Protein AF-A0AAV5HNP2-F1 (afdb_monomer)

Nearest PDB structures (foldseek):
  2xul-assembly2_D  TM=8.691E-01  e=2.804E-03  Synechococcus elongatus PCC 7942 = FACHB-805
  3bzq-assembly1_A  TM=8.783E-01  e=5.317E-03  Mycobacterium tuberculosis H37Rv
  2xzw-assembly2_F  TM=7.847E-01  e=2.110E-03  Synechococcus elongatus PCC 7942 = FACHB-805
  2xzw-assembly3_G  TM=8.004E-01  e=2.804E-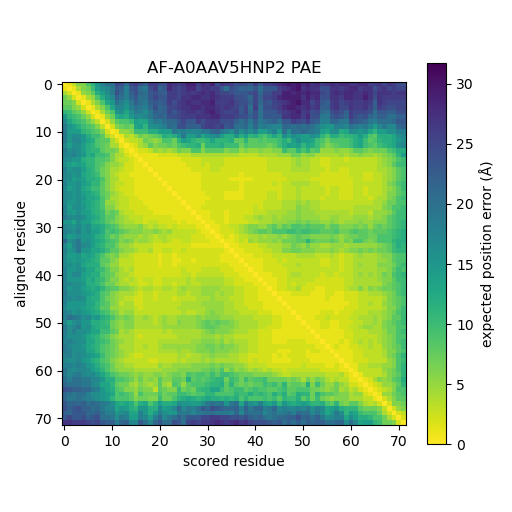03  Synechococcus elongatus PCC 7942 = FACHB-805
  2xzw-assembly1_B  TM=7.859E-01  e=3.727E-03  Synechococcus elongatus PCC 7942 = FACHB-805

Sequence (72 aa):
MYEGLGLKGAQQRDMVVEAVIDQIIEEARTGEIGDGKIFLVPVSDVIRVCTGEHGGKAERMVGGQSDVSTAA

Radius of gyration: 15.87 Å; Cα contacts (8 Å, |Δi|>4): 30; chains: 1; bounding box: 37×37×39 Å

Solvent-accessible surface area (backbone atoms only — not comparable to full-atom values): 4992 Å² total; per-residue (Å²): 141,86,78,85,80,80,81,78,66,89,49,78,66,58,58,52,52,53,55,52,52,52,53,51,48,68,75,55,58,80,87,55,96,75,67,75,85,88,82,90,74,93,78,92,74,36,74,29,83,93,77,69,36,52,41,70,68,31,63,58,56,89,89,30,74,85,52,60,70,73,75,116

InterPro domains:
  IPR002187 Nitrogen regulatory protein PII [PF00543] (14-53)
  IPR002187 Nitrogen regulatory protein PII [PS51343] (1-59)
  IPR002187 Nitrogen regulatory protein PII [PTHR30115] (14-69)
  IPR002187 Nitrogen regulatory protein PII [SM00938] (1-52)
  IPR011322 Nitrogen regulatory PII-like, alpha/beta [SSF54913] (14-58)
  IPR015867 Nitrogen regulatory protein PII/ATP phosphoribosyltransferase, C-terminal [G3DSA:3.30.70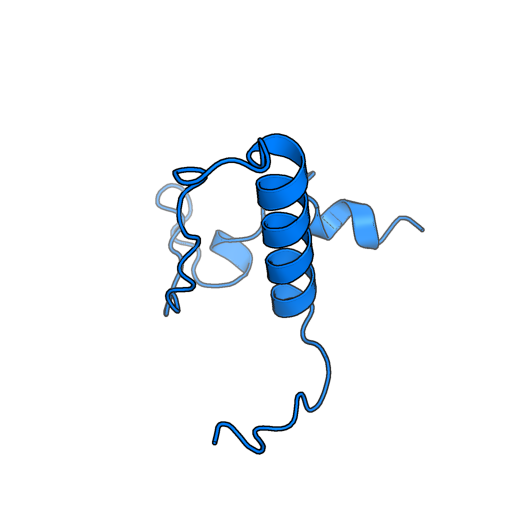.120] (11-69)
  IPR017918 Nitrogen regulatory protein PII, conserved site [PS00638] (30-43)

Structure (mmCIF, N/CA/C/O backbone):
data_AF-A0AAV5HNP2-F1
#
_entry.id   AF-A0AAV5HNP2-F1
#
loop_
_atom_site.gro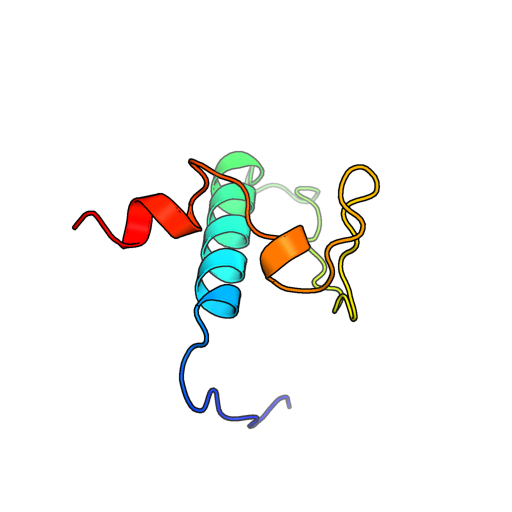up_PDB
_atom_site.id
_atom_site.type_symbol
_atom_site.label_atom_id
_atom_site.label_alt_id
_atom_site.label_comp_id
_atom_site.label_asym_id
_atom_site.label_entity_id
_atom_site.label_seq_id
_atom_site.pdbx_PDB_ins_code
_atom_site.Cartn_x
_atom_site.Cartn_y
_atom_site.Cartn_z
_atom_site.occupancy
_atom_site.B_iso_or_equiv
_atom_site.auth_seq_id
_atom_site.auth_comp_id
_atom_site.auth_asym_id
_atom_site.auth_atom_id
_atom_site.pdbx_PDB_model_num
ATOM 1 N N . MET A 1 1 ? -0.448 -24.066 12.764 1.00 33.50 1 MET A N 1
ATOM 2 C CA . MET A 1 1 ? 0.518 -24.719 11.857 1.00 33.50 1 MET A CA 1
ATOM 3 C C . MET A 1 1 ? 0.835 -23.765 10.710 1.00 33.50 1 MET A C 1
ATOM 5 O O . MET A 1 1 ? 0.298 -23.909 9.624 1.00 33.50 1 MET A O 1
ATOM 9 N N . TYR A 1 2 ? 1.668 -22.766 10.989 1.00 39.00 2 TYR A N 1
ATOM 10 C CA . TYR A 1 2 ? 2.511 -22.101 9.996 1.00 39.00 2 TYR A CA 1
ATOM 11 C C . TYR A 1 2 ? 3.906 -22.148 10.609 1.00 39.00 2 TYR A C 1
ATOM 13 O O . TYR A 1 2 ? 4.344 -21.212 11.267 1.00 39.00 2 TYR A O 1
ATOM 21 N N . GLU A 1 3 ? 4.527 -23.321 10.532 1.00 40.50 3 GLU A N 1
ATOM 22 C CA . GLU A 1 3 ? 5.939 -23.455 10.860 1.00 40.50 3 GLU A CA 1
ATOM 23 C C . GLU A 1 3 ? 6.751 -23.182 9.599 1.00 40.50 3 GLU A C 1
ATOM 25 O O . GLU A 1 3 ? 6.509 -23.786 8.557 1.00 40.50 3 GLU A O 1
ATOM 30 N N . GLY A 1 4 ? 7.724 -22.283 9.723 1.00 51.06 4 GLY A N 1
ATOM 31 C CA . GLY A 1 4 ? 8.937 -22.308 8.916 1.00 51.06 4 GLY A CA 1
ATOM 32 C C . GLY A 1 4 ? 8.796 -21.936 7.440 1.00 51.06 4 GLY A C 1
ATOM 33 O O . GLY A 1 4 ? 8.830 -22.797 6.568 1.00 51.06 4 GLY A O 1
ATOM 34 N N . LEU A 1 5 ? 8.884 -20.640 7.146 1.00 42.09 5 LEU A N 1
ATOM 35 C CA . LEU A 1 5 ? 9.769 -20.192 6.072 1.00 42.09 5 LEU A CA 1
ATOM 36 C C . LEU A 1 5 ? 10.699 -19.129 6.646 1.00 42.09 5 LEU A C 1
ATOM 38 O O . LEU A 1 5 ? 10.273 -18.064 7.080 1.00 42.09 5 LEU A O 1
ATOM 42 N N . GLY A 1 6 ? 11.977 -19.491 6.729 1.00 39.34 6 GLY A N 1
ATOM 43 C CA . GLY A 1 6 ? 13.012 -18.654 7.305 1.00 39.34 6 GLY A CA 1
ATOM 44 C C . GLY A 1 6 ? 13.138 -17.326 6.571 1.00 39.34 6 GLY A C 1
ATOM 45 O O . GLY A 1 6 ? 13.354 -17.297 5.360 1.00 39.34 6 GLY A O 1
ATOM 46 N N . LEU A 1 7 ? 13.103 -16.242 7.340 1.00 47.91 7 LEU A N 1
ATOM 47 C CA . LEU A 1 7 ? 13.594 -14.936 6.922 1.00 47.91 7 LEU A CA 1
ATOM 48 C C . LEU A 1 7 ? 15.127 -15.009 6.858 1.00 47.91 7 LEU A C 1
ATOM 50 O O . LEU A 1 7 ? 15.849 -14.611 7.771 1.00 47.91 7 LEU A O 1
ATOM 54 N N . LYS A 1 8 ? 15.637 -15.610 5.778 1.00 43.31 8 LYS A N 1
ATOM 55 C CA . LYS A 1 8 ? 17.041 -15.492 5.385 1.00 43.31 8 LYS A CA 1
ATOM 56 C C . LYS A 1 8 ? 17.264 -14.064 4.890 1.00 43.31 8 LYS A C 1
ATOM 58 O O . LYS A 1 8 ? 17.048 -13.789 3.719 1.00 43.31 8 LYS A O 1
ATOM 63 N N . GLY A 1 9 ? 17.728 -13.206 5.797 1.00 43.34 9 GLY A N 1
ATOM 64 C CA . GLY A 1 9 ? 18.155 -11.836 5.517 1.00 43.34 9 GLY A CA 1
ATOM 65 C C . GLY A 1 9 ? 16.974 -10.900 5.296 1.00 43.34 9 GLY A C 1
ATOM 66 O O . GLY A 1 9 ? 16.371 -10.922 4.232 1.00 43.34 9 GLY A O 1
ATOM 67 N N . ALA A 1 10 ? 16.657 -10.074 6.294 1.00 44.38 10 ALA A N 1
ATOM 68 C CA . ALA A 1 10 ? 15.671 -9.008 6.151 1.00 44.38 10 ALA A CA 1
ATOM 69 C C . ALA A 1 10 ? 16.048 -8.133 4.946 1.00 44.38 10 ALA A C 1
ATOM 71 O O . ALA A 1 10 ? 17.070 -7.443 4.952 1.00 44.38 10 ALA A O 1
ATOM 72 N N . GLN A 1 11 ? 15.259 -8.217 3.878 1.00 58.44 11 GLN A N 1
ATOM 73 C CA . GLN A 1 11 ? 15.434 -7.373 2.710 1.00 58.44 11 GLN A CA 1
ATOM 74 C C . GLN A 1 11 ? 14.843 -5.999 3.061 1.00 58.44 11 GLN A C 1
ATOM 76 O O . GLN A 1 11 ? 13.811 -5.927 3.718 1.00 58.44 11 GLN A O 1
ATOM 81 N N . GLN A 1 12 ? 15.467 -4.893 2.641 1.00 59.72 12 GLN A N 1
ATOM 82 C CA . GLN A 1 12 ? 15.047 -3.518 2.993 1.00 59.72 12 GLN A CA 1
ATOM 83 C C . GLN A 1 12 ? 13.537 -3.252 2.812 1.00 59.72 12 GLN A C 1
ATOM 85 O O . GLN A 1 12 ? 12.960 -2.439 3.528 1.00 59.72 12 GLN A O 1
ATOM 90 N N . ARG A 1 13 ? 12.896 -3.930 1.852 1.00 63.59 13 ARG A N 1
ATOM 91 C CA . ARG A 1 13 ? 11.453 -3.838 1.596 1.00 63.59 13 ARG A CA 1
ATOM 92 C C . ARG A 1 13 ? 10.608 -4.419 2.726 1.00 63.59 13 ARG A C 1
ATOM 94 O O . ARG A 1 13 ? 9.613 -3.804 3.087 1.00 63.59 13 ARG A O 1
ATOM 101 N N . ASP A 1 14 ? 11.031 -5.530 3.316 1.00 71.19 14 ASP A N 1
ATOM 102 C CA . ASP A 1 14 ? 10.312 -6.183 4.413 1.00 71.19 14 ASP A CA 1
ATOM 103 C C . ASP A 1 14 ? 10.287 -5.271 5.647 1.00 71.19 14 ASP A C 1
ATOM 105 O O . ASP A 1 14 ? 9.265 -5.140 6.310 1.00 71.19 14 ASP A O 1
ATOM 109 N N . MET A 1 15 ? 11.381 -4.541 5.895 1.00 74.00 15 MET A N 1
ATOM 110 C CA . MET A 1 15 ? 11.463 -3.581 7.003 1.00 74.00 15 MET A CA 1
ATOM 111 C C . MET A 1 15 ? 10.503 -2.395 6.833 1.00 74.00 15 MET A C 1
ATOM 113 O O . MET A 1 15 ? 9.951 -1.905 7.814 1.00 74.00 15 MET A O 1
ATOM 117 N N . VAL A 1 16 ? 10.291 -1.928 5.597 1.00 84.56 16 VAL A N 1
ATOM 118 C CA . VAL A 1 16 ? 9.337 -0.841 5.315 1.00 84.56 16 VAL A CA 1
ATOM 119 C C . VAL A 1 16 ? 7.897 -1.328 5.479 1.00 84.56 16 VAL A C 1
ATOM 121 O O . VAL A 1 16 ? 7.063 -0.574 5.971 1.00 84.56 16 VAL A O 1
ATOM 124 N N . VAL A 1 17 ? 7.605 -2.577 5.100 1.00 89.62 17 VAL A N 1
ATOM 125 C CA . VAL A 1 17 ? 6.269 -3.168 5.263 1.00 89.62 17 VAL A CA 1
ATOM 126 C C . VAL A 1 17 ? 5.871 -3.217 6.737 1.00 89.62 17 VAL A C 1
ATOM 128 O O . VAL A 1 17 ? 4.800 -2.718 7.075 1.00 89.62 17 VAL A O 1
ATOM 131 N N . GLU A 1 18 ? 6.737 -3.738 7.608 1.00 90.12 18 GLU A N 1
ATOM 132 C CA . GLU A 1 18 ? 6.456 -3.807 9.051 1.00 90.12 18 GLU A CA 1
ATOM 133 C C . GLU A 1 18 ? 6.261 -2.410 9.659 1.00 90.12 18 GLU A C 1
ATOM 135 O O . GLU A 1 18 ? 5.263 -2.165 10.330 1.00 90.12 18 GLU A O 1
ATOM 140 N N . ALA A 1 19 ? 7.129 -1.446 9.327 1.00 90.19 19 ALA A N 1
ATOM 141 C CA . ALA A 1 19 ? 7.004 -0.077 9.834 1.00 90.19 19 ALA A CA 1
ATOM 142 C C . ALA A 1 19 ? 5.679 0.601 9.430 1.00 90.19 19 ALA A C 1
ATOM 144 O O . ALA A 1 19 ? 5.095 1.353 10.208 1.00 90.19 19 ALA A O 1
ATOM 145 N N . VAL A 1 20 ? 5.187 0.339 8.214 1.00 93.00 20 VAL A N 1
ATOM 146 C CA . VAL A 1 20 ? 3.888 0.858 7.756 1.00 93.00 20 VAL A CA 1
ATOM 147 C C . VAL A 1 20 ? 2.734 0.181 8.494 1.00 93.00 20 VAL A C 1
ATOM 149 O O . VAL A 1 20 ? 1.772 0.858 8.854 1.00 93.00 20 VAL A O 1
ATOM 152 N N . ILE A 1 21 ? 2.814 -1.132 8.726 1.00 95.12 21 ILE A N 1
ATOM 153 C CA . ILE A 1 21 ? 1.794 -1.875 9.477 1.00 95.12 21 ILE A CA 1
ATOM 154 C C . ILE A 1 21 ? 1.689 -1.327 10.900 1.00 95.12 21 ILE A C 1
ATOM 156 O O . ILE A 1 21 ? 0.584 -1.002 11.335 1.00 95.12 21 ILE A O 1
ATOM 160 N N . ASP A 1 22 ? 2.823 -1.171 11.581 1.00 94.88 22 ASP A N 1
ATOM 161 C CA . ASP A 1 22 ? 2.876 -0.659 12.950 1.00 94.88 22 ASP A CA 1
ATOM 162 C C . ASP A 1 22 ? 2.262 0.742 13.046 1.00 94.88 22 ASP A C 1
ATOM 164 O O . ASP A 1 22 ? 1.391 0.969 13.887 1.00 94.88 22 ASP A O 1
ATOM 168 N N . GLN A 1 23 ? 2.619 1.645 12.124 1.00 96.31 23 GLN A N 1
ATOM 169 C CA . GLN A 1 23 ? 2.058 2.999 12.096 1.00 96.31 23 GLN A CA 1
ATOM 170 C C . GLN A 1 23 ? 0.539 2.995 11.867 1.00 96.31 23 GLN A C 1
ATOM 172 O O . GLN A 1 23 ? -0.187 3.750 12.509 1.00 96.31 23 GLN A O 1
ATOM 177 N N . ILE A 1 24 ? 0.033 2.155 10.955 1.00 96.44 24 ILE A N 1
ATOM 178 C CA . ILE A 1 24 ? -1.415 2.056 10.713 1.00 96.44 24 ILE A CA 1
ATOM 179 C C . ILE A 1 24 ? -2.128 1.542 11.967 1.00 96.44 24 ILE A C 1
ATOM 181 O O . ILE A 1 24 ? -3.191 2.055 12.308 1.00 96.44 24 ILE A O 1
ATOM 185 N N . ILE A 1 25 ? -1.567 0.538 12.647 1.00 96.69 25 ILE A N 1
ATOM 186 C CA . ILE A 1 25 ? -2.153 -0.014 13.874 1.00 96.69 25 ILE A CA 1
ATOM 187 C C . ILE A 1 25 ? -2.180 1.042 14.978 1.00 96.69 25 ILE A C 1
ATOM 189 O O . ILE A 1 25 ? -3.203 1.172 15.646 1.00 96.69 25 ILE A O 1
ATOM 193 N N . GLU A 1 26 ? -1.087 1.780 15.171 1.00 96.94 26 GLU A N 1
ATOM 194 C CA . GLU A 1 26 ? -0.996 2.830 16.189 1.00 96.94 26 GLU A CA 1
ATOM 195 C C . GLU A 1 26 ? -2.085 3.895 16.008 1.00 96.94 26 GLU A C 1
ATOM 197 O O . GLU A 1 26 ? -2.766 4.245 16.969 1.00 96.94 26 GLU A O 1
ATOM 202 N N . GLU A 1 27 ? -2.301 4.350 14.773 1.00 96.94 27 GLU A N 1
ATOM 203 C CA . GLU A 1 27 ? -3.259 5.419 14.472 1.00 96.94 27 GLU A CA 1
ATOM 204 C C . GLU A 1 27 ? -4.717 4.937 14.416 1.00 96.94 27 GLU A C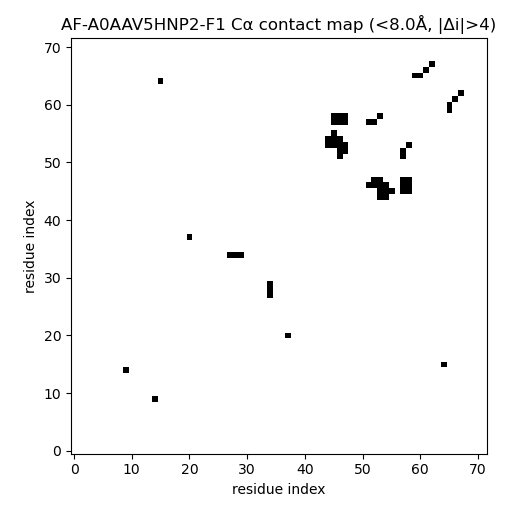 1
ATOM 206 O O . GLU A 1 27 ? -5.636 5.664 14.796 1.00 96.94 27 GLU A O 1
ATOM 211 N N . ALA A 1 28 ? -4.963 3.726 13.905 1.00 96.06 28 ALA A N 1
ATOM 212 C CA . ALA A 1 28 ? -6.320 3.249 13.633 1.00 96.06 28 ALA A CA 1
ATOM 213 C C . ALA A 1 28 ? -6.956 2.469 14.794 1.00 96.06 28 ALA A C 1
ATOM 215 O O . ALA A 1 28 ? -8.177 2.304 14.816 1.00 96.06 28 ALA A O 1
ATOM 216 N N . ARG A 1 29 ? -6.163 1.952 15.742 1.00 96.75 29 ARG A N 1
ATOM 217 C CA . ARG A 1 29 ? -6.665 1.094 16.822 1.00 96.75 29 ARG A CA 1
ATOM 218 C C . ARG A 1 29 ? -7.388 1.910 17.892 1.00 96.75 29 ARG A C 1
ATOM 220 O O . ARG A 1 29 ? -6.766 2.648 18.651 1.00 96.75 29 ARG A O 1
ATOM 227 N N . THR A 1 30 ? -8.689 1.677 18.041 1.00 96.44 30 THR A N 1
ATOM 228 C CA . THR A 1 30 ? -9.486 2.216 19.155 1.00 96.44 30 THR A CA 1
ATOM 229 C C . THR A 1 30 ? -9.569 1.245 20.334 1.00 96.44 30 THR A C 1
ATOM 231 O O . THR A 1 30 ? -9.829 1.660 21.461 1.00 96.44 30 THR A O 1
ATOM 234 N N . GLY A 1 31 ? -9.302 -0.044 20.091 1.00 94.56 31 GLY A N 1
ATOM 235 C CA . GLY A 1 31 ? -9.439 -1.113 21.081 1.00 94.56 31 GLY A CA 1
ATOM 236 C C . GLY A 1 31 ? -10.812 -1.788 21.072 1.00 94.56 31 GLY A C 1
ATOM 237 O O . GLY A 1 31 ? -10.997 -2.777 21.782 1.00 94.56 31 GLY A O 1
ATOM 238 N N . GLU A 1 32 ? -11.739 -1.307 20.243 1.00 96.69 32 GLU A N 1
ATOM 239 C CA . GLU A 1 32 ? -13.097 -1.830 20.127 1.00 96.69 32 GLU A CA 1
ATOM 240 C C . GLU A 1 32 ? -13.250 -2.816 18.957 1.00 96.69 32 GLU A C 1
ATOM 242 O O . GLU A 1 32 ? -12.477 -2.849 17.993 1.00 96.69 32 GLU A O 1
ATOM 247 N N . ILE A 1 33 ? -14.295 -3.648 19.022 1.00 93.81 33 ILE A N 1
ATOM 248 C CA . ILE A 1 33 ? -14.643 -4.534 17.906 1.00 93.81 33 ILE A CA 1
ATOM 249 C C . ILE A 1 33 ? -15.056 -3.666 16.717 1.00 93.81 33 ILE A C 1
ATOM 251 O O . ILE A 1 33 ? -16.088 -3.002 16.751 1.00 93.81 33 ILE A O 1
ATOM 255 N N . GLY A 1 34 ? -14.281 -3.739 15.639 1.00 95.56 34 GLY A N 1
ATOM 256 C CA . GLY A 1 34 ? -14.560 -2.984 14.419 1.00 95.56 34 GLY A CA 1
ATOM 257 C C . GLY A 1 34 ? -13.371 -2.213 13.857 1.00 95.56 34 GLY A C 1
ATOM 258 O O . GLY A 1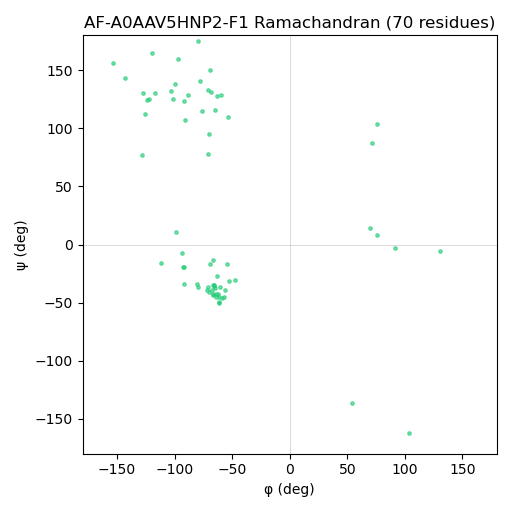 34 ? -13.492 -1.738 12.734 1.00 95.56 34 GLY A O 1
ATOM 259 N N . ASP A 1 35 ? -12.226 -2.174 14.553 1.00 96.38 35 ASP A N 1
ATOM 260 C CA . ASP A 1 35 ? -10.990 -1.485 14.113 1.00 96.38 35 ASP A CA 1
ATOM 261 C C . ASP A 1 35 ? -10.482 -1.911 12.716 1.00 96.38 35 ASP A C 1
ATOM 263 O O . ASP A 1 35 ? -9.709 -1.205 12.073 1.00 96.38 35 ASP A O 1
ATOM 267 N N . GLY A 1 36 ? -10.951 -3.050 12.200 1.00 95.44 36 GLY A N 1
ATOM 268 C CA . GLY A 1 36 ? -10.721 -3.481 10.823 1.00 95.44 36 GLY A CA 1
ATOM 269 C C . GLY A 1 36 ? -9.672 -4.583 10.697 1.00 95.44 36 GLY A C 1
ATOM 270 O O . GLY A 1 36 ? -9.405 -5.330 11.637 1.00 95.44 36 GLY A O 1
ATOM 271 N N . LYS A 1 37 ? -9.148 -4.763 9.480 1.00 96.31 37 LYS A N 1
ATOM 272 C CA . LYS A 1 37 ? -8.120 -5.762 9.153 1.00 96.31 37 LYS A CA 1
ATOM 273 C C . LYS A 1 37 ? -7.148 -5.182 8.135 1.00 96.31 37 LYS A C 1
ATOM 275 O O . LYS A 1 37 ? -7.572 -4.501 7.206 1.00 96.31 37 LYS A O 1
ATOM 280 N N . ILE A 1 38 ? -5.875 -5.531 8.273 1.00 94.88 38 ILE A N 1
ATOM 281 C CA . ILE A 1 38 ? -4.832 -5.237 7.291 1.00 94.88 38 ILE A CA 1
ATOM 282 C C . ILE A 1 38 ? -4.554 -6.527 6.517 1.00 94.88 38 ILE A C 1
ATOM 284 O O . ILE A 1 38 ? -4.402 -7.593 7.113 1.00 94.88 38 ILE A O 1
ATOM 288 N N . PHE A 1 39 ? -4.506 -6.438 5.190 1.00 95.06 39 PHE A N 1
ATOM 289 C CA . PHE A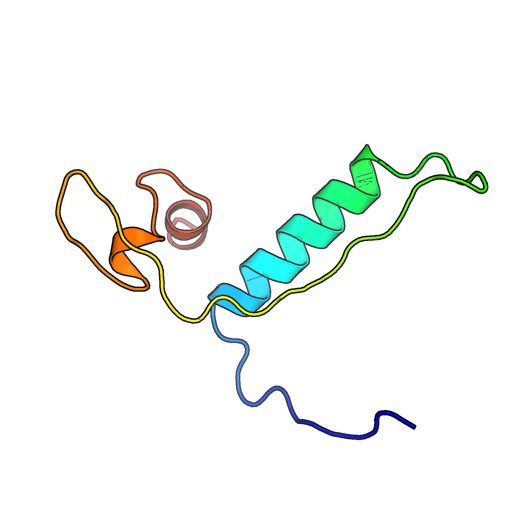 1 39 ? -4.168 -7.560 4.318 1.00 95.06 39 PHE A CA 1
ATOM 290 C C . PHE A 1 39 ? -2.888 -7.241 3.560 1.00 95.06 39 PHE A C 1
ATOM 292 O O . PHE A 1 39 ? -2.785 -6.191 2.928 1.00 95.06 39 PHE A O 1
ATOM 299 N N . LEU A 1 40 ? -1.938 -8.172 3.584 1.00 92.44 40 LEU A N 1
ATOM 300 C CA . LEU A 1 40 ? -0.746 -8.101 2.753 1.00 92.44 40 LEU A CA 1
ATOM 301 C C . LEU A 1 40 ? -1.015 -8.852 1.453 1.00 92.44 40 LEU A C 1
ATOM 303 O O . LEU A 1 40 ? -1.353 -10.036 1.464 1.00 92.44 40 LEU A O 1
ATOM 307 N N . VAL A 1 41 ? -0.856 -8.159 0.330 1.00 92.19 41 VAL A N 1
ATOM 308 C CA . VAL A 1 41 ? -1.003 -8.737 -1.007 1.00 92.19 41 VAL A CA 1
ATOM 309 C C . VAL A 1 41 ? 0.306 -8.519 -1.764 1.00 92.19 41 VAL A C 1
ATOM 311 O O . VAL A 1 41 ? 0.756 -7.376 -1.859 1.00 92.19 41 VAL A O 1
ATOM 314 N N . PRO A 1 42 ? 0.942 -9.577 -2.298 1.00 88.81 42 PRO A N 1
ATOM 315 C CA . PRO A 1 42 ? 2.192 -9.429 -3.028 1.00 88.81 42 PRO A CA 1
ATOM 316 C C . PRO A 1 42 ? 1.961 -8.689 -4.350 1.00 88.81 42 PRO A C 1
ATOM 318 O O . PRO A 1 42 ? 1.086 -9.051 -5.136 1.00 88.81 42 PRO A O 1
ATOM 321 N N . VAL A 1 43 ? 2.786 -7.676 -4.613 1.00 90.81 43 VAL A N 1
ATOM 322 C CA . VAL A 1 43 ? 2.817 -6.946 -5.886 1.00 90.81 43 VAL A CA 1
ATOM 323 C C . VAL A 1 43 ? 3.999 -7.443 -6.709 1.00 90.81 43 VAL A C 1
ATOM 325 O O . VAL A 1 43 ? 5.135 -7.436 -6.237 1.00 90.81 43 VAL A O 1
ATOM 328 N N . SER A 1 44 ? 3.737 -7.887 -7.939 1.00 92.94 44 SER A N 1
ATOM 329 C CA . SER A 1 44 ? 4.771 -8.475 -8.801 1.00 92.94 44 SER A CA 1
ATOM 330 C C . SER A 1 44 ? 5.650 -7.439 -9.508 1.00 92.94 44 SER A C 1
ATOM 332 O O . SER A 1 44 ? 6.833 -7.703 -9.704 1.00 92.94 44 SER A O 1
ATOM 334 N N . ASP A 1 45 ? 5.105 -6.279 -9.888 1.00 94.00 45 ASP A N 1
ATOM 335 C CA . ASP A 1 45 ? 5.862 -5.194 -10.525 1.00 94.00 45 ASP A CA 1
ATOM 336 C C . ASP A 1 45 ? 5.211 -3.825 -10.262 1.00 94.00 45 ASP A C 1
ATOM 338 O O . ASP A 1 45 ? 4.009 -3.732 -10.006 1.00 94.00 45 ASP A O 1
ATOM 342 N N . VAL A 1 46 ? 6.016 -2.766 -10.336 1.00 95.00 46 VAL A N 1
ATOM 343 C CA . VAL A 1 46 ? 5.599 -1.367 -10.182 1.00 95.00 46 VAL A CA 1
ATOM 344 C C . VAL A 1 46 ? 6.101 -0.592 -11.387 1.00 95.00 46 VAL A C 1
ATOM 346 O O . VAL A 1 46 ? 7.275 -0.688 -11.722 1.00 95.00 46 VAL A O 1
ATOM 349 N N . ILE A 1 47 ? 5.227 0.189 -12.025 1.00 96.44 47 ILE A N 1
ATOM 350 C CA . ILE A 1 47 ? 5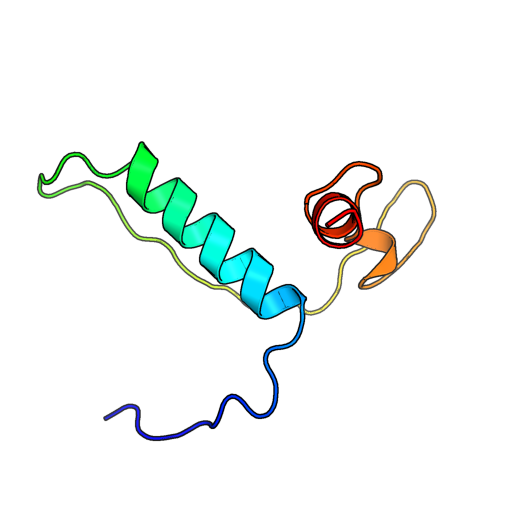.550 0.928 -13.251 1.00 96.44 47 ILE A CA 1
ATOM 351 C C . ILE A 1 47 ? 5.266 2.411 -13.042 1.00 96.44 47 ILE A C 1
ATOM 353 O O . ILE A 1 47 ? 4.140 2.800 -12.721 1.00 96.44 47 ILE A O 1
ATOM 357 N N . ARG A 1 48 ? 6.273 3.260 -13.266 1.00 97.19 48 ARG A N 1
ATOM 358 C CA . ARG A 1 48 ? 6.105 4.717 -13.233 1.00 97.19 48 ARG A CA 1
ATOM 359 C C . ARG A 1 48 ? 5.762 5.223 -14.628 1.00 97.19 48 ARG A C 1
ATOM 361 O O . ARG A 1 48 ? 6.632 5.325 -15.484 1.00 97.19 48 ARG A O 1
ATOM 368 N N . VAL A 1 49 ? 4.507 5.615 -14.836 1.00 97.56 49 VAL A N 1
ATOM 369 C CA . VAL A 1 49 ? 3.980 6.001 -16.162 1.00 97.56 49 VAL A CA 1
ATOM 370 C C . VAL A 1 49 ? 4.780 7.128 -16.829 1.00 97.56 49 VAL A C 1
ATOM 372 O O . VAL A 1 49 ? 5.014 7.077 -18.029 1.00 97.56 49 VAL A O 1
ATOM 375 N N . CYS A 1 50 ? 5.228 8.128 -16.064 1.00 96.38 50 CYS A N 1
ATOM 376 C CA . CYS A 1 50 ? 5.943 9.287 -16.612 1.00 96.38 50 CYS A CA 1
ATOM 377 C C . CYS A 1 50 ? 7.314 8.925 -17.217 1.00 96.38 50 CYS A C 1
ATOM 379 O O . CYS A 1 50 ? 7.726 9.520 -18.208 1.00 96.38 50 CYS A O 1
ATOM 381 N N . THR A 1 51 ? 8.020 7.953 -16.631 1.00 96.88 51 THR A N 1
ATOM 382 C CA . THR A 1 51 ? 9.404 7.607 -17.007 1.00 96.88 51 THR A CA 1
ATOM 383 C C . THR A 1 51 ? 9.531 6.238 -17.672 1.00 96.88 51 THR A C 1
ATOM 385 O O . THR A 1 51 ? 10.561 5.952 -18.275 1.00 96.88 51 THR A O 1
ATOM 388 N N . GLY A 1 52 ? 8.510 5.383 -17.562 1.00 96.44 52 GLY A N 1
ATOM 389 C CA . GLY A 1 52 ? 8.571 3.985 -17.987 1.00 96.44 52 GLY A CA 1
ATOM 390 C C . GLY A 1 52 ? 9.472 3.115 -17.106 1.00 96.44 52 GLY A C 1
ATOM 391 O O . GLY A 1 52 ? 9.844 2.021 -17.513 1.00 96.44 52 GLY A O 1
ATOM 392 N N . GLU A 1 53 ? 9.871 3.584 -15.920 1.00 97.31 53 GLU A N 1
ATOM 393 C CA . GLU A 1 53 ? 10.675 2.786 -14.990 1.00 97.31 53 GLU A CA 1
ATOM 394 C C . GLU A 1 53 ? 9.857 1.632 -14.399 1.00 97.31 53 GLU A C 1
ATOM 396 O O . GLU A 1 53 ? 8.649 1.769 -14.195 1.00 97.31 53 GLU A O 1
ATOM 401 N N . HIS A 1 54 ? 10.544 0.532 -14.069 1.00 96.56 54 HIS A N 1
ATOM 402 C CA . HIS A 1 54 ? 9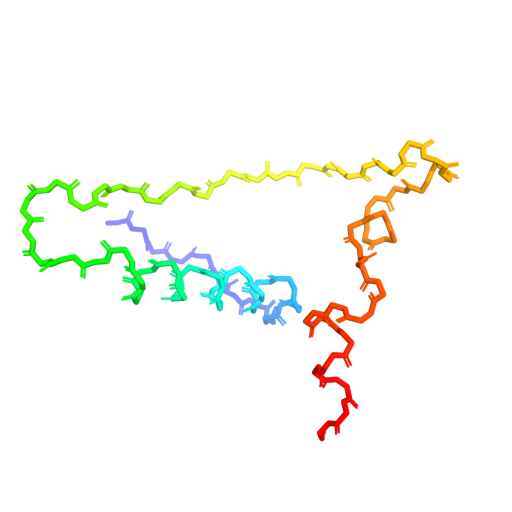.979 -0.689 -13.483 1.00 96.56 54 HIS A CA 1
ATOM 403 C C . HIS A 1 54 ? 10.582 -1.018 -12.106 1.00 96.56 54 HIS A C 1
ATOM 405 O O . HIS A 1 54 ? 11.657 -0.519 -11.735 1.00 96.56 54 HIS A O 1
ATOM 411 N N . GLY A 1 55 ? 9.924 -1.914 -11.368 1.00 93.38 55 GLY A N 1
ATOM 412 C CA . GLY A 1 55 ? 10.415 -2.490 -10.121 1.00 93.38 55 GLY A CA 1
ATOM 413 C C . GLY A 1 55 ? 10.820 -1.445 -9.077 1.00 93.38 55 GLY A C 1
ATOM 414 O O . GLY A 1 55 ? 10.130 -0.456 -8.845 1.00 93.38 55 GLY A O 1
ATOM 415 N N . GLY A 1 56 ? 11.966 -1.655 -8.422 1.00 89.25 56 GLY A N 1
ATOM 416 C CA . GLY A 1 56 ? 12.419 -0.795 -7.318 1.00 89.25 56 GLY A CA 1
ATOM 417 C C . GLY A 1 56 ? 12.707 0.657 -7.693 1.00 89.25 56 GLY A C 1
ATOM 418 O O . GLY A 1 56 ? 12.564 1.535 -6.850 1.00 89.25 56 GLY A O 1
ATOM 419 N N . LYS A 1 57 ? 13.071 0.938 -8.949 1.00 91.38 57 LYS A N 1
ATOM 420 C CA . LYS A 1 57 ? 13.268 2.324 -9.409 1.00 91.38 57 LYS A CA 1
ATOM 421 C C . LYS A 1 57 ? 11.942 3.062 -9.542 1.00 91.38 57 LYS A C 1
ATOM 423 O O . LYS A 1 57 ? 11.846 4.226 -9.170 1.00 91.38 57 LYS A O 1
ATOM 428 N N . ALA A 1 58 ? 10.923 2.362 -10.035 1.00 94.06 58 ALA A N 1
ATOM 429 C CA . ALA A 1 58 ? 9.576 2.902 -10.135 1.00 94.06 58 ALA A CA 1
ATOM 430 C C . ALA A 1 58 ? 8.955 3.145 -8.755 1.00 94.06 58 ALA A C 1
ATOM 432 O O . ALA A 1 58 ? 8.350 4.195 -8.529 1.00 94.06 58 ALA A O 1
ATOM 433 N N . GLU A 1 59 ? 9.141 2.179 -7.851 1.00 91.94 59 GLU A N 1
ATOM 434 C CA . GLU A 1 59 ? 8.649 2.186 -6.471 1.00 91.94 5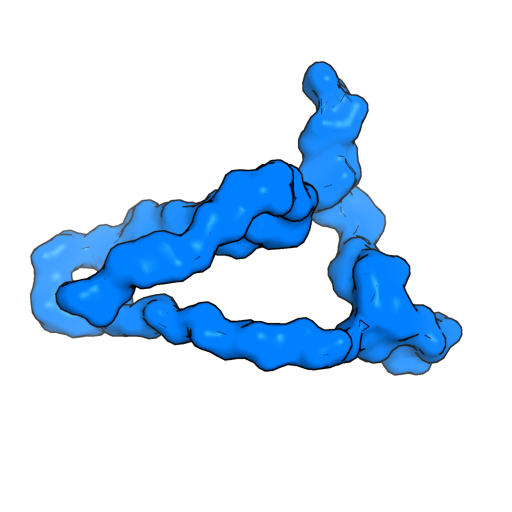9 GLU A CA 1
ATOM 435 C C . GLU A 1 59 ? 9.310 3.274 -5.612 1.00 91.94 59 GLU A C 1
ATOM 437 O O . GLU A 1 59 ? 8.621 3.976 -4.875 1.00 91.94 59 GLU A O 1
ATOM 442 N N . ARG A 1 60 ? 10.632 3.465 -5.726 1.00 90.00 60 ARG A N 1
ATOM 443 C CA . ARG A 1 60 ? 11.369 4.425 -4.895 1.00 90.00 60 ARG A CA 1
ATOM 444 C C . ARG A 1 60 ? 10.903 5.863 -5.135 1.00 90.00 60 ARG A C 1
ATOM 446 O O . ARG A 1 60 ? 10.955 6.377 -6.255 1.00 90.00 60 ARG A O 1
ATOM 453 N N . MET A 1 61 ? 10.559 6.556 -4.053 1.00 88.94 61 MET A N 1
ATOM 454 C CA . MET A 1 61 ? 10.312 7.999 -4.038 1.00 88.94 61 MET A CA 1
ATOM 455 C C . MET A 1 61 ? 11.542 8.749 -3.519 1.00 88.94 61 MET A C 1
ATOM 457 O O . MET A 1 61 ? 12.152 8.323 -2.542 1.00 88.94 61 MET A O 1
ATOM 461 N N . VAL A 1 62 ? 11.880 9.877 -4.150 1.00 86.06 62 VAL A N 1
ATOM 462 C CA . VAL A 1 62 ? 12.926 10.787 -3.652 1.00 86.06 62 VAL A CA 1
ATOM 463 C C . VAL A 1 62 ? 12.416 11.503 -2.399 1.00 86.06 62 VAL A C 1
ATOM 465 O O . VAL A 1 62 ? 11.294 12.007 -2.396 1.00 86.06 62 VAL A O 1
ATOM 468 N N . GLY A 1 63 ? 13.235 11.544 -1.349 1.00 82.12 63 GLY A N 1
ATOM 469 C CA . GLY A 1 63 ? 12.874 12.043 -0.020 1.00 82.12 63 GLY A CA 1
ATOM 470 C C . GLY A 1 63 ? 12.007 11.074 0.791 1.00 82.12 63 GLY A C 1
ATOM 471 O O . GLY A 1 63 ? 11.488 11.455 1.835 1.00 82.12 63 GLY A O 1
ATOM 472 N N . GLY A 1 64 ? 11.812 9.842 0.307 1.00 82.81 64 GLY A N 1
ATOM 473 C CA . GLY A 1 64 ? 11.004 8.830 0.984 1.00 82.81 64 GLY A CA 1
ATOM 474 C C . GLY A 1 64 ? 11.745 8.140 2.132 1.00 82.81 64 GLY A C 1
ATOM 475 O O . GLY A 1 64 ? 12.947 8.319 2.317 1.00 82.81 64 GLY A O 1
ATOM 476 N N . GLN A 1 65 ? 11.047 7.267 2.864 1.00 75.38 65 GLN A N 1
ATOM 477 C CA . GLN A 1 65 ? 11.610 6.510 3.996 1.00 75.38 65 GLN A CA 1
ATOM 478 C C . GLN A 1 65 ? 12.906 5.750 3.649 1.00 75.38 65 GLN A C 1
ATOM 480 O O . GLN A 1 65 ? 13.807 5.624 4.477 1.00 75.38 65 GLN A O 1
ATOM 485 N N . SER A 1 66 ? 13.046 5.296 2.397 1.00 71.56 66 SER A N 1
ATOM 486 C CA . SER A 1 66 ? 14.254 4.623 1.901 1.00 71.56 66 SER A CA 1
ATOM 487 C C . SER A 1 66 ? 15.485 5.527 1.760 1.00 71.56 66 SER A C 1
ATOM 489 O O . SER A 1 66 ? 16.588 5.009 1.593 1.00 71.56 66 SER A O 1
ATOM 491 N N . ASP A 1 67 ? 15.308 6.850 1.757 1.00 77.00 67 ASP A N 1
ATOM 492 C CA . ASP A 1 67 ? 16.396 7.836 1.734 1.00 77.00 67 ASP A CA 1
ATOM 493 C C . ASP A 1 67 ? 16.790 8.241 3.166 1.00 77.00 67 ASP A C 1
ATOM 495 O O . ASP A 1 67 ? 17.970 8.427 3.457 1.00 77.00 67 ASP A O 1
ATOM 499 N N . VAL A 1 68 ? 15.818 8.293 4.087 1.00 67.19 68 VAL A N 1
ATOM 500 C CA . VAL A 1 68 ? 16.024 8.691 5.493 1.00 67.19 68 VAL A CA 1
ATOM 501 C C . VAL A 1 68 ? 16.889 7.676 6.256 1.00 67.19 68 VAL A C 1
ATOM 503 O O . VAL A 1 68 ? 17.732 8.063 7.060 1.00 67.19 68 VAL A O 1
ATOM 506 N N . SER A 1 69 ? 16.769 6.381 5.942 1.00 59.88 69 SER A N 1
ATOM 507 C CA . SER A 1 69 ? 17.557 5.302 6.566 1.00 59.88 69 SER A CA 1
ATOM 508 C C . SER A 1 69 ? 19.062 5.333 6.243 1.00 59.88 69 SER A C 1
ATOM 510 O O . SER A 1 69 ? 19.818 4.612 6.886 1.00 59.88 69 SER A O 1
ATOM 512 N N . THR A 1 70 ? 19.515 6.108 5.250 1.00 55.50 70 THR A N 1
ATOM 513 C CA . THR A 1 70 ? 20.948 6.184 4.882 1.00 55.50 70 THR A CA 1
ATOM 514 C C . THR A 1 70 ? 21.672 7.343 5.586 1.00 55.50 70 THR A C 1
ATOM 516 O O . THR A 1 70 ? 22.890 7.457 5.492 1.00 55.50 70 THR A O 1
ATOM 519 N N . ALA A 1 71 ? 20.941 8.212 6.293 1.00 46.34 71 ALA A N 1
ATOM 520 C CA . ALA A 1 71 ? 21.476 9.430 6.903 1.00 46.34 71 ALA A CA 1
ATOM 521 C C . ALA A 1 71 ? 21.807 9.309 8.408 1.00 46.34 71 ALA A C 1
ATOM 523 O O . ALA A 1 71 ? 22.062 10.334 9.041 1.00 46.34 71 ALA A O 1
ATOM 524 N N . ALA A 1 72 ? 21.807 8.096 8.974 1.00 42.12 72 ALA A N 1
ATOM 525 C CA . ALA A 1 72 ? 22.128 7.824 10.380 1.00 42.12 72 ALA A CA 1
ATOM 526 C C . ALA A 1 72 ? 23.353 6.912 10.519 1.00 42.12 72 ALA A C 1
ATOM 528 O O . ALA A 1 72 ? 23.441 5.928 9.749 1.00 42.12 72 ALA A O 1
#

Secondary structure (DSSP, 8-state):
--------S--HHHHHHHHHHHHHHHHH--SSTT------------EETTTTEEHHHHHPPTTSHHHHTT--

pLDDT: mean 80.92, std 20.06, range [33.5, 97.56]

Mean predicted aligned error: 8.71 Å

Organism: NCBI:txid152421

Foldseek 3Di:
DPDDDDPPDDDPVNVVVVVVVVVLCVVQDPPDPPSDDDDDDDDPKAAQPVPRDMHPVNVDDVVDPVVVVVPD